Protein AF-A0A1H2B3R9-F1 (afdb_monomer_lite)

Secondary structure (DSSP, 8-state):
--------SSSS-S------HHHHHHHHHHHHHHHHHHHHHHHHHHGGGT--HHHHHHHHHHHHHHHHHHHHHHHH-S-SS-TTTTS-HHHHHHHHHHHHHHHHHHHHHHHHHS--

Structure (mmCIF, N/CA/C/O backbone):
data_AF-A0A1H2B3R9-F1
#
_entry.id   AF-A0A1H2B3R9-F1
#
loop_
_atom_site.group_PDB
_atom_site.id
_atom_site.type_symbol
_atom_site.label_atom_id
_atom_site.label_alt_id
_atom_site.label_comp_id
_atom_site.label_asym_id
_atom_site.label_entity_id
_atom_site.label_seq_id
_atom_site.pdbx_PDB_ins_code
_atom_site.Cartn_x
_atom_site.Cartn_y
_atom_site.Cartn_z
_atom_site.occupancy
_atom_site.B_iso_or_equiv
_atom_site.auth_seq_id
_atom_site.auth_comp_id
_atom_site.auth_asym_id
_atom_site.auth_atom_id
_atom_site.pdbx_PDB_model_num
ATOM 1 N N . MET A 1 1 ? -26.380 -28.394 -53.246 1.00 44.75 1 MET A N 1
ATOM 2 C CA . MET A 1 1 ? -25.278 -28.567 -52.275 1.00 44.75 1 MET A CA 1
ATOM 3 C C . MET A 1 1 ? -24.289 -27.429 -52.477 1.00 44.75 1 MET A C 1
ATOM 5 O O . MET A 1 1 ? -23.411 -27.562 -53.311 1.00 44.75 1 MET A O 1
ATOM 9 N N . ASN A 1 2 ? -24.458 -26.311 -51.765 1.00 42.62 2 ASN A N 1
ATOM 10 C CA . ASN A 1 2 ? -23.509 -25.194 -51.786 1.00 42.62 2 ASN A CA 1
ATOM 11 C C . ASN A 1 2 ? -23.033 -24.926 -50.360 1.00 42.62 2 ASN A C 1
ATOM 13 O O . ASN A 1 2 ? -23.831 -24.665 -49.464 1.00 42.62 2 ASN A O 1
ATOM 17 N N . ARG A 1 3 ? -21.720 -25.058 -50.179 1.00 51.66 3 ARG A N 1
ATOM 18 C CA . ARG A 1 3 ? -20.976 -24.756 -48.962 1.00 51.66 3 ARG A CA 1
ATOM 19 C C . ARG A 1 3 ? -20.761 -23.246 -48.903 1.00 51.66 3 ARG A C 1
ATOM 21 O O . ARG A 1 3 ? -20.166 -22.710 -49.831 1.00 51.66 3 ARG A O 1
ATOM 28 N N . ILE A 1 4 ? -21.162 -22.588 -47.819 1.00 54.56 4 ILE A N 1
ATOM 29 C CA . ILE A 1 4 ? -20.528 -21.335 -47.393 1.00 54.56 4 ILE A CA 1
ATOM 30 C C . ILE A 1 4 ? -20.239 -21.490 -45.903 1.00 54.56 4 ILE A C 1
ATOM 32 O O . ILE A 1 4 ? -21.135 -21.543 -45.066 1.00 54.56 4 ILE A O 1
ATOM 36 N N . ALA A 1 5 ? -18.956 -21.713 -45.645 1.00 52.75 5 ALA A N 1
ATOM 37 C CA . ALA A 1 5 ? -18.332 -21.882 -44.348 1.00 52.75 5 ALA A CA 1
ATOM 38 C C . ALA A 1 5 ? -18.348 -20.554 -43.557 1.00 52.75 5 ALA A C 1
ATOM 40 O O . ALA A 1 5 ? -18.454 -19.484 -44.162 1.00 52.75 5 ALA A O 1
ATOM 41 N N . PRO A 1 6 ? -18.251 -20.609 -42.217 1.00 46.28 6 PRO A N 1
ATOM 42 C CA . PRO A 1 6 ? -18.407 -19.457 -41.342 1.00 46.28 6 PRO A CA 1
ATOM 43 C C . PRO A 1 6 ? -17.200 -18.524 -41.480 1.00 46.28 6 PRO A C 1
ATOM 45 O O . PRO A 1 6 ? -16.096 -18.854 -41.062 1.00 46.28 6 PRO A O 1
ATOM 48 N N . ALA A 1 7 ? -17.406 -17.341 -42.050 1.00 45.56 7 ALA A N 1
ATOM 49 C CA . ALA A 1 7 ? -16.443 -16.243 -42.003 1.00 45.56 7 ALA A CA 1
ATOM 50 C C . ALA A 1 7 ? -16.818 -15.286 -40.859 1.00 45.56 7 ALA A C 1
ATOM 52 O O . ALA A 1 7 ? -17.128 -14.119 -41.062 1.00 45.56 7 ALA A O 1
ATOM 53 N N . LEU A 1 8 ? -16.859 -15.817 -39.641 1.00 51.69 8 LEU A N 1
ATOM 54 C CA . LEU A 1 8 ? -17.039 -15.069 -38.402 1.00 51.69 8 LEU A CA 1
ATOM 55 C C . LEU A 1 8 ? -16.077 -15.710 -37.405 1.00 51.69 8 LEU A C 1
ATOM 57 O O . LEU A 1 8 ? -16.298 -16.859 -37.040 1.00 51.69 8 LEU A O 1
ATOM 61 N N . ALA A 1 9 ? -15.019 -14.974 -37.041 1.00 48.56 9 ALA A N 1
ATOM 62 C CA . ALA A 1 9 ? -14.039 -15.237 -35.965 1.00 48.56 9 ALA A CA 1
ATOM 63 C C . ALA A 1 9 ? -12.554 -15.287 -36.391 1.00 48.56 9 ALA A C 1
ATOM 65 O O . ALA A 1 9 ? -11.803 -16.122 -35.898 1.00 48.56 9 ALA A O 1
ATOM 66 N N . ALA A 1 10 ? -12.083 -14.374 -37.249 1.00 46.97 10 ALA A N 1
ATOM 67 C CA . ALA A 1 10 ? -10.637 -14.245 -37.503 1.00 46.97 10 ALA A CA 1
ATOM 68 C C . ALA A 1 10 ? -10.110 -12.796 -37.540 1.00 46.97 10 ALA A C 1
ATOM 70 O O . ALA A 1 10 ? -9.081 -12.541 -38.152 1.00 46.97 10 ALA A O 1
ATOM 71 N N . LEU A 1 11 ? -10.783 -11.841 -36.881 1.00 46.16 11 LEU A N 1
ATOM 72 C CA . LEU A 1 11 ? -10.297 -10.453 -36.742 1.00 46.16 11 LEU A CA 1
ATOM 73 C C . LEU A 1 11 ? -10.519 -9.878 -35.329 1.00 46.16 11 LEU A C 1
ATOM 75 O O . LEU A 1 11 ? -10.854 -8.712 -35.167 1.00 46.16 11 LEU A O 1
ATOM 79 N N . ALA A 1 12 ? -10.329 -10.699 -34.293 1.00 45.00 12 ALA A N 1
ATOM 80 C CA . ALA A 1 12 ? -10.287 -10.238 -32.895 1.00 45.00 12 ALA A CA 1
ATOM 81 C C . ALA A 1 12 ? -8.996 -10.663 -32.166 1.00 45.00 12 ALA A C 1
ATOM 83 O O . ALA A 1 12 ? -8.926 -10.634 -30.944 1.00 45.00 12 ALA A O 1
ATOM 84 N N . PHE A 1 13 ? -7.966 -11.063 -32.915 1.00 50.50 13 PHE A N 1
ATOM 85 C CA . PHE A 1 13 ? -6.681 -11.518 -32.381 1.00 50.50 13 PHE A CA 1
ATOM 86 C C . PHE A 1 13 ? -5.549 -10.653 -32.929 1.00 50.50 13 PHE A C 1
ATOM 88 O O . PHE A 1 13 ? -4.769 -11.150 -33.728 1.00 50.50 13 PHE A O 1
ATOM 95 N N . SER A 1 14 ? -5.471 -9.362 -32.581 1.00 46.06 14 SER A N 1
ATOM 96 C CA . SER A 1 14 ? -4.278 -8.523 -32.852 1.00 46.06 14 SER A CA 1
ATOM 97 C C . SER A 1 14 ? -4.310 -7.171 -32.116 1.00 46.06 14 SER A C 1
ATOM 99 O O . SER A 1 14 ? -4.123 -6.123 -32.726 1.00 46.06 14 SER A O 1
ATOM 101 N N . SER A 1 15 ? -4.552 -7.158 -30.804 1.00 42.91 15 SER A N 1
ATOM 102 C CA . SER A 1 15 ? -4.303 -5.951 -29.988 1.00 42.91 15 SER A CA 1
ATOM 103 C C . SER A 1 15 ? -3.935 -6.254 -28.531 1.00 42.91 15 SER A C 1
ATOM 105 O O . SER A 1 15 ? -4.162 -5.445 -27.639 1.00 42.91 15 SER A O 1
ATOM 107 N N . LEU A 1 16 ? -3.274 -7.390 -28.284 1.00 45.75 16 LEU A N 1
ATOM 108 C CA . LEU A 1 16 ? -2.423 -7.566 -27.098 1.00 45.75 16 LEU A CA 1
ATOM 109 C C . LEU A 1 16 ? -1.086 -6.855 -27.361 1.00 45.75 16 LEU A C 1
ATOM 111 O O . LEU A 1 16 ? -0.051 -7.478 -27.583 1.00 45.75 16 LEU A O 1
ATOM 115 N N . ALA A 1 17 ? -1.139 -5.527 -27.439 1.00 46.69 17 ALA A N 1
ATOM 116 C CA . ALA A 1 17 ? 0.042 -4.684 -27.462 1.00 46.69 17 ALA A CA 1
ATOM 117 C C . ALA A 1 17 ? 0.646 -4.678 -26.048 1.00 46.69 17 ALA A C 1
ATOM 119 O O . ALA A 1 17 ? 0.128 -3.998 -25.173 1.00 46.69 17 ALA A O 1
ATOM 120 N N . LEU A 1 18 ? 1.679 -5.505 -25.844 1.00 49.91 18 LEU A N 1
ATOM 121 C CA . LEU A 1 18 ? 2.753 -5.378 -24.844 1.00 49.91 18 LEU A CA 1
ATOM 122 C C . LEU A 1 18 ? 2.365 -4.630 -23.554 1.00 49.91 18 LEU A C 1
ATOM 124 O O . LEU A 1 18 ? 2.752 -3.478 -23.367 1.00 49.91 18 LEU A O 1
ATOM 128 N N . ALA A 1 19 ? 1.637 -5.290 -22.651 1.00 60.59 19 ALA A N 1
ATOM 129 C CA . ALA A 1 19 ? 1.642 -4.851 -21.262 1.00 60.59 19 ALA A CA 1
ATOM 130 C C . ALA A 1 19 ? 3.068 -5.070 -20.733 1.00 60.59 19 ALA A C 1
ATOM 132 O O . ALA A 1 19 ? 3.573 -6.196 -20.758 1.00 60.59 19 ALA A O 1
ATOM 133 N N . ASP A 1 20 ? 3.760 -3.984 -20.384 1.00 75.81 20 ASP A N 1
ATOM 134 C CA . ASP A 1 20 ? 5.075 -4.075 -19.760 1.00 75.81 20 ASP A CA 1
ATOM 135 C C . ASP A 1 20 ? 4.866 -4.706 -18.371 1.00 75.81 20 ASP A C 1
ATOM 137 O O . ASP A 1 20 ? 4.187 -4.102 -17.533 1.00 75.81 20 ASP A O 1
ATOM 141 N N . PRO A 1 21 ? 5.410 -5.909 -18.100 1.00 79.12 21 PRO A N 1
ATOM 142 C CA . PRO A 1 21 ? 5.208 -6.588 -16.822 1.00 79.12 21 PRO A CA 1
ATOM 143 C C . PRO A 1 21 ? 5.718 -5.763 -15.631 1.00 79.12 21 PRO A C 1
ATOM 145 O O . PRO A 1 21 ? 5.256 -5.966 -14.509 1.00 79.12 21 PRO A O 1
ATOM 148 N N . VAL A 1 22 ? 6.640 -4.819 -15.857 1.00 80.94 22 VAL A N 1
ATOM 149 C CA . VAL A 1 22 ? 7.086 -3.860 -14.842 1.00 80.94 22 VAL A CA 1
ATOM 150 C C . VAL A 1 22 ? 5.981 -2.856 -14.522 1.00 80.94 22 VAL A C 1
ATOM 152 O O . VAL A 1 22 ? 5.724 -2.597 -13.348 1.00 80.94 22 VAL A O 1
ATOM 155 N N . VAL A 1 23 ? 5.306 -2.315 -15.541 1.00 83.06 23 VAL A N 1
ATOM 156 C CA . VAL A 1 23 ? 4.211 -1.345 -15.373 1.00 83.06 23 VAL A CA 1
ATOM 157 C C . VAL A 1 23 ? 3.015 -1.996 -14.686 1.00 83.06 23 VAL A C 1
ATOM 159 O O . VAL A 1 23 ? 2.497 -1.432 -13.727 1.00 83.06 23 VAL A O 1
ATOM 162 N N . ASP A 1 24 ? 2.634 -3.209 -15.089 1.00 86.31 24 ASP A N 1
ATOM 163 C CA . ASP A 1 24 ? 1.531 -3.942 -14.455 1.00 86.31 24 ASP A CA 1
ATOM 164 C C . ASP A 1 24 ? 1.816 -4.229 -12.973 1.00 86.31 24 ASP A C 1
ATOM 166 O O . ASP A 1 24 ? 0.957 -4.043 -12.104 1.00 86.31 24 ASP A O 1
ATOM 170 N N . ALA A 1 25 ? 3.042 -4.661 -12.659 1.00 86.56 25 ALA A N 1
ATOM 171 C CA . ALA A 1 25 ? 3.448 -4.915 -11.283 1.00 86.56 25 ALA A CA 1
ATOM 172 C C . ALA A 1 25 ? 3.518 -3.623 -10.455 1.00 86.56 25 ALA A C 1
ATOM 174 O O . ALA A 1 25 ? 3.167 -3.632 -9.271 1.00 86.56 25 ALA A O 1
ATOM 175 N N . PHE A 1 26 ? 3.923 -2.513 -11.076 1.00 86.88 26 PHE A N 1
ATOM 176 C CA . PHE A 1 26 ? 3.928 -1.198 -10.450 1.00 86.88 26 PHE A CA 1
ATOM 177 C C . PHE A 1 26 ? 2.513 -0.711 -10.140 1.00 86.88 26 PHE A C 1
ATOM 179 O O . PHE A 1 26 ? 2.231 -0.326 -9.005 1.00 86.88 26 PHE A O 1
ATOM 186 N N . ASP A 1 27 ? 1.604 -0.761 -11.112 1.00 88.50 27 ASP A N 1
ATOM 187 C CA . ASP A 1 27 ? 0.213 -0.348 -10.933 1.00 88.50 27 ASP A CA 1
ATOM 188 C C . ASP A 1 27 ? -0.486 -1.216 -9.877 1.00 88.50 27 ASP A C 1
ATOM 190 O O . ASP A 1 27 ? -1.238 -0.700 -9.045 1.00 88.50 27 ASP A O 1
ATOM 194 N N . ALA A 1 28 ? -0.178 -2.518 -9.825 1.00 90.56 28 ALA A N 1
ATOM 195 C CA . ALA A 1 28 ? -0.655 -3.404 -8.768 1.00 90.56 28 ALA A CA 1
ATOM 196 C C . ALA A 1 28 ? -0.140 -2.986 -7.379 1.00 90.56 28 ALA A C 1
ATOM 198 O O . ALA A 1 28 ? -0.933 -2.915 -6.431 1.00 90.56 28 ALA A O 1
ATOM 199 N N . ALA A 1 29 ? 1.159 -2.686 -7.248 1.00 89.25 29 ALA A N 1
ATOM 200 C CA . ALA A 1 29 ? 1.755 -2.204 -6.002 1.00 89.25 29 ALA A CA 1
ATOM 201 C C . ALA A 1 29 ? 1.138 -0.862 -5.573 1.00 89.25 29 ALA A C 1
ATOM 203 O O . ALA A 1 29 ? 0.698 -0.722 -4.430 1.00 89.25 29 ALA A O 1
ATOM 204 N N . LEU A 1 30 ? 0.989 0.082 -6.502 1.00 89.69 30 LEU A N 1
ATOM 205 C CA . LEU A 1 30 ? 0.378 1.388 -6.266 1.00 89.69 30 LEU A CA 1
ATOM 206 C C . LEU A 1 30 ? -1.088 1.274 -5.820 1.00 89.69 30 LEU A C 1
ATOM 208 O O .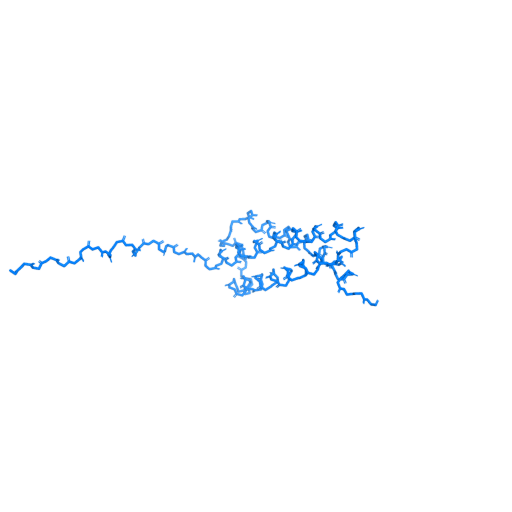 LEU A 1 30 ? -1.496 1.914 -4.849 1.00 89.69 30 LEU A O 1
ATOM 212 N N . ALA A 1 31 ? -1.884 0.435 -6.485 1.00 92.38 31 ALA A N 1
ATOM 213 C CA . ALA A 1 31 ? -3.277 0.197 -6.114 1.00 92.38 31 ALA A CA 1
ATOM 214 C C . ALA A 1 31 ? -3.399 -0.427 -4.714 1.00 92.38 31 ALA A C 1
ATOM 216 O O . ALA A 1 31 ? -4.260 -0.026 -3.923 1.00 92.38 31 ALA A O 1
ATOM 217 N N . SER A 1 32 ? -2.514 -1.373 -4.374 1.00 92.12 32 SER A N 1
ATOM 218 C CA . SER A 1 32 ? -2.474 -1.938 -3.021 1.00 92.12 32 SER A CA 1
ATOM 219 C C . SER A 1 32 ? -2.053 -0.911 -1.974 1.00 92.12 32 SER A C 1
ATOM 221 O O . SER A 1 32 ? -2.704 -0.827 -0.941 1.00 92.12 32 SER A O 1
ATOM 223 N N . ALA A 1 33 ? -1.075 -0.047 -2.267 1.00 89.12 33 ALA A N 1
ATOM 224 C CA . ALA A 1 33 ? -0.651 1.018 -1.360 1.00 89.12 33 ALA A CA 1
ATOM 225 C C . ALA A 1 33 ? -1.801 1.990 -1.030 1.00 89.12 33 ALA A C 1
ATOM 227 O O . ALA A 1 33 ? -2.047 2.301 0.135 1.00 89.12 33 ALA A O 1
ATOM 228 N N . LYS A 1 34 ? -2.571 2.409 -2.046 1.00 92.56 34 LYS A N 1
ATOM 229 C CA . LYS A 1 34 ? -3.764 3.261 -1.868 1.00 92.56 34 LYS A CA 1
ATOM 230 C C . LYS A 1 34 ? -4.833 2.595 -1.003 1.00 92.56 34 LYS A C 1
ATOM 232 O O . LYS A 1 34 ? -5.453 3.248 -0.160 1.00 92.56 34 LYS A O 1
ATOM 237 N N . THR A 1 35 ? -5.039 1.295 -1.206 1.00 93.38 35 THR A N 1
ATOM 238 C CA . THR A 1 35 ? -5.995 0.503 -0.421 1.00 93.38 35 THR A CA 1
ATOM 239 C C . THR A 1 35 ? -5.553 0.418 1.038 1.00 93.38 35 THR A C 1
ATOM 241 O O . THR A 1 35 ? -6.349 0.704 1.931 1.00 93.38 35 THR A O 1
ATOM 244 N N . THR A 1 36 ? -4.274 0.120 1.281 1.00 92.00 36 THR A N 1
ATOM 245 C CA . THR A 1 36 ? -3.684 0.070 2.623 1.00 92.00 36 THR A CA 1
ATOM 246 C C . THR A 1 36 ? -3.873 1.386 3.364 1.00 92.00 36 THR A C 1
ATOM 248 O O . THR A 1 36 ? -4.386 1.368 4.475 1.00 92.00 36 THR A O 1
ATOM 251 N N . ILE A 1 37 ? -3.566 2.530 2.744 1.00 90.31 37 ILE A N 1
ATOM 252 C CA . ILE A 1 37 ? -3.744 3.849 3.378 1.00 90.31 37 ILE A CA 1
ATOM 253 C C . ILE A 1 37 ? -5.211 4.135 3.695 1.00 90.31 37 ILE A C 1
ATOM 255 O O . ILE A 1 37 ? -5.535 4.641 4.769 1.00 90.31 37 ILE A O 1
ATOM 259 N N . THR A 1 38 ? -6.119 3.790 2.782 1.00 92.56 38 THR A N 1
ATOM 260 C CA . THR A 1 38 ? -7.558 3.973 3.011 1.00 92.56 38 THR A CA 1
ATOM 261 C C . THR A 1 38 ? -8.020 3.194 4.244 1.00 92.56 38 THR A C 1
ATOM 263 O O . THR A 1 38 ? -8.727 3.740 5.091 1.00 92.56 38 THR A O 1
ATOM 266 N N . LEU A 1 39 ? -7.579 1.941 4.382 1.00 91.50 39 LEU A N 1
ATOM 267 C CA . LEU A 1 39 ? -7.929 1.089 5.519 1.00 91.50 39 LEU A CA 1
ATOM 268 C C . LEU A 1 39 ? -7.195 1.490 6.805 1.00 91.50 39 LEU A C 1
ATOM 270 O O . LEU A 1 39 ? -7.789 1.451 7.878 1.00 91.50 39 LEU A O 1
ATOM 274 N N . GLN A 1 40 ? -5.947 1.955 6.717 1.00 89.62 40 GLN A N 1
ATOM 275 C CA . GLN A 1 40 ? -5.215 2.524 7.853 1.00 89.62 40 GLN A CA 1
ATOM 276 C C . GLN A 1 40 ? -5.954 3.726 8.439 1.00 89.62 40 GLN A C 1
ATOM 278 O O . GLN A 1 40 ? -6.190 3.768 9.642 1.00 89.62 40 GLN A O 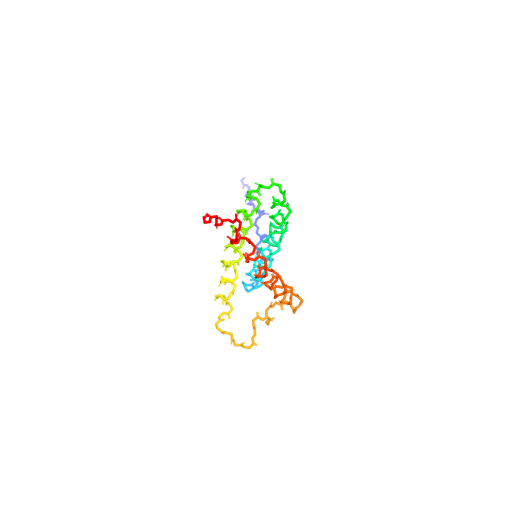1
ATOM 283 N N . ARG A 1 41 ? -6.405 4.661 7.598 1.00 90.19 41 ARG A N 1
ATOM 284 C CA . ARG A 1 41 ? -7.207 5.809 8.047 1.00 90.19 41 ARG A CA 1
ATOM 285 C C . ARG A 1 41 ? -8.535 5.369 8.665 1.00 90.19 41 ARG A C 1
ATOM 287 O O . ARG A 1 41 ? -8.974 5.953 9.652 1.00 90.19 41 ARG A O 1
ATOM 294 N N . ALA A 1 42 ? -9.166 4.323 8.127 1.00 89.12 42 ALA A N 1
ATOM 295 C CA . ALA A 1 42 ? -10.363 3.745 8.737 1.00 89.12 42 ALA A CA 1
ATOM 296 C C . ALA A 1 42 ? -10.073 3.157 10.132 1.00 89.12 42 ALA A C 1
ATOM 298 O O . ALA A 1 42 ? -10.863 3.374 11.048 1.00 89.12 42 ALA A O 1
ATOM 299 N N . CYS A 1 43 ? -8.929 2.490 10.317 1.00 87.94 43 CYS A N 1
ATOM 300 C CA . CYS A 1 43 ? -8.458 2.036 11.629 1.00 87.94 43 CYS A CA 1
ATOM 301 C C . CYS A 1 43 ? -8.209 3.201 12.602 1.00 87.94 43 CYS A C 1
ATOM 303 O O . CYS A 1 43 ? -8.652 3.147 13.745 1.00 87.94 43 CYS A O 1
ATOM 305 N N . GLU A 1 44 ? -7.572 4.292 12.163 1.00 86.19 44 GLU A N 1
ATOM 306 C CA . GLU A 1 44 ? -7.347 5.480 13.009 1.00 86.19 44 GLU A CA 1
ATOM 307 C C . GLU A 1 44 ? -8.655 6.052 13.566 1.00 86.19 44 GLU A C 1
ATOM 309 O O . GLU A 1 44 ? -8.733 6.431 14.738 1.00 86.19 44 GLU A O 1
ATOM 314 N N . VAL A 1 45 ? -9.703 6.076 12.740 1.00 86.44 45 VAL A N 1
ATOM 315 C CA . VA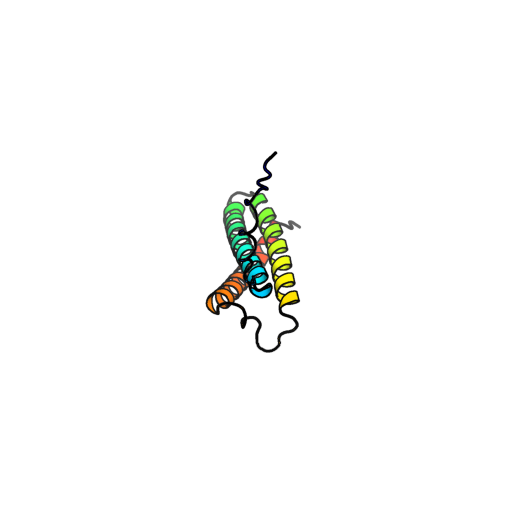L A 1 45 ? -11.041 6.502 13.159 1.00 86.44 45 VAL A CA 1
ATOM 316 C C . VAL A 1 45 ? -11.682 5.466 14.089 1.00 86.44 45 VAL A C 1
ATOM 318 O O . VAL A 1 45 ? -12.268 5.843 15.105 1.00 86.44 45 VAL A O 1
ATOM 321 N N . SER A 1 46 ? -11.555 4.169 13.790 1.00 84.25 46 SER A N 1
ATOM 322 C CA . SER A 1 46 ? -12.210 3.095 14.553 1.00 84.25 46 SER A CA 1
ATOM 323 C C . SER A 1 46 ? -11.592 2.838 15.930 1.00 84.25 46 SER A C 1
ATOM 325 O O . SER A 1 46 ? -12.272 2.346 16.834 1.00 84.25 46 SER A O 1
ATOM 327 N N . ILE A 1 47 ? -10.336 3.241 16.138 1.00 76.25 47 ILE A N 1
ATOM 328 C CA . ILE A 1 47 ? -9.682 3.244 17.454 1.00 76.25 47 ILE A CA 1
ATOM 329 C C . ILE A 1 47 ? -10.478 4.065 18.469 1.00 76.25 47 ILE A C 1
ATOM 331 O O . ILE A 1 47 ? -10.571 3.682 19.635 1.00 76.25 47 ILE A O 1
ATOM 335 N N . GLN A 1 48 ? -11.114 5.157 18.038 1.00 73.75 48 GLN A N 1
ATOM 336 C CA . GLN A 1 48 ? -11.960 5.969 18.918 1.00 73.75 48 GLN A CA 1
ATOM 337 C C . GLN A 1 48 ? -13.236 5.229 19.351 1.00 73.75 48 GLN A C 1
ATOM 339 O O . GLN A 1 48 ? -13.826 5.573 20.374 1.00 73.75 48 GLN A O 1
ATOM 344 N N . SER A 1 49 ? -13.656 4.204 18.603 1.00 75.19 49 SE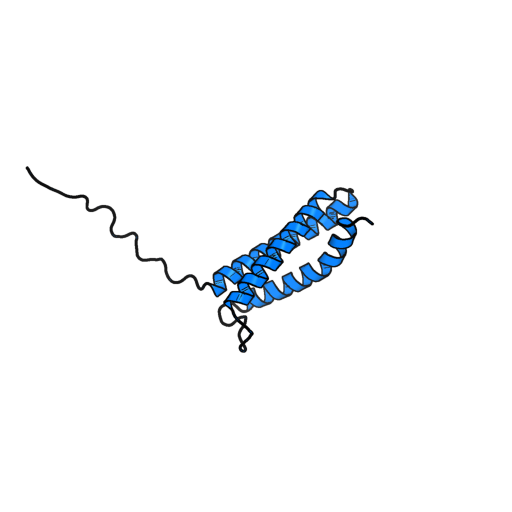R A N 1
ATOM 345 C CA . SER A 1 49 ? -14.885 3.437 18.827 1.00 75.19 49 SER A CA 1
ATOM 346 C C . SER A 1 49 ? -14.659 2.005 19.331 1.00 75.19 49 SER A C 1
ATOM 348 O O . SER A 1 49 ? -15.620 1.245 19.405 1.00 75.19 49 SER A O 1
ATOM 350 N N . SER A 1 50 ? -13.425 1.621 19.691 1.00 72.62 50 SER A N 1
ATOM 351 C CA . SER A 1 50 ? -13.056 0.252 20.121 1.00 72.62 50 SER A CA 1
ATOM 352 C C . SER A 1 50 ? -13.371 -0.859 19.102 1.00 72.62 50 SER A C 1
ATOM 354 O O . SER A 1 50 ? -13.421 -2.034 19.466 1.00 72.62 50 SER A O 1
ATOM 356 N N . ASP A 1 51 ? -13.571 -0.513 17.826 1.00 80.94 51 ASP A N 1
ATOM 357 C CA . ASP A 1 51 ? -13.758 -1.489 16.751 1.00 80.94 51 ASP A CA 1
ATOM 358 C C . ASP A 1 51 ? -12.398 -1.801 16.120 1.00 80.94 51 ASP A C 1
ATOM 360 O O . ASP A 1 51 ? -11.783 -0.952 15.471 1.00 80.94 51 ASP A O 1
ATOM 364 N N . VAL A 1 52 ? -11.920 -3.025 16.334 1.00 81.56 52 VAL A N 1
ATOM 365 C CA . VAL A 1 52 ? -10.616 -3.497 15.847 1.00 81.56 52 VAL A CA 1
ATOM 366 C C . VAL A 1 52 ? -10.676 -4.049 14.423 1.00 81.56 52 VAL A C 1
ATOM 368 O O . VAL A 1 52 ? -9.633 -4.274 13.809 1.00 81.56 52 VAL A O 1
ATOM 371 N N . LYS A 1 53 ? -11.876 -4.275 13.871 1.00 87.94 53 LYS A N 1
ATOM 372 C CA . LYS A 1 53 ? -12.041 -4.879 12.545 1.00 87.94 53 LYS A CA 1
ATOM 373 C C . LYS A 1 53 ? -11.349 -4.063 11.440 1.00 87.94 53 LYS A C 1
ATOM 375 O O . LYS A 1 53 ? -10.620 -4.677 10.660 1.00 87.94 53 LYS A O 1
ATOM 380 N N . PRO A 1 54 ? -11.464 -2.721 11.384 1.00 88.44 54 PRO A N 1
ATOM 381 C CA . PRO A 1 54 ? -10.766 -1.931 10.368 1.00 88.44 54 PRO A CA 1
ATOM 382 C C . PRO A 1 54 ? -9.238 -2.027 10.479 1.00 88.44 54 PRO A C 1
ATOM 384 O O . PRO A 1 54 ? -8.542 -2.008 9.468 1.00 88.44 54 PRO A O 1
ATOM 387 N N . CYS A 1 55 ? -8.705 -2.200 11.691 1.00 87.25 55 CYS A N 1
ATOM 388 C CA . CYS A 1 55 ? -7.272 -2.393 11.918 1.00 87.25 55 CYS A CA 1
ATOM 389 C C . CYS A 1 55 ? -6.784 -3.765 11.432 1.00 87.25 55 CYS A C 1
ATOM 391 O O . CYS A 1 55 ? -5.710 -3.860 10.839 1.00 87.25 55 CYS A O 1
ATOM 393 N N . MET A 1 56 ? -7.594 -4.815 11.602 1.00 88.00 56 MET A N 1
ATOM 394 C CA . MET A 1 56 ? -7.317 -6.137 11.028 1.00 88.00 56 MET A CA 1
ATOM 395 C C . MET A 1 56 ? -7.332 -6.104 9.494 1.00 88.00 56 MET A C 1
ATOM 397 O O . MET A 1 56 ? -6.422 -6.634 8.858 1.00 88.00 56 MET A O 1
ATOM 401 N N . GLU A 1 57 ? -8.321 -5.438 8.892 1.00 90.75 57 GLU A N 1
ATOM 402 C CA . GLU A 1 57 ? -8.410 -5.264 7.435 1.00 90.75 57 GLU A CA 1
ATOM 403 C C . GLU A 1 57 ? -7.221 -4.460 6.884 1.00 90.75 57 GLU A C 1
ATOM 405 O O . GLU A 1 57 ? -6.646 -4.828 5.857 1.00 90.75 57 GLU A O 1
ATOM 410 N N . ALA A 1 58 ? -6.799 -3.407 7.592 1.00 90.31 58 ALA A N 1
ATOM 411 C CA . ALA A 1 58 ? -5.612 -2.628 7.250 1.00 90.31 58 ALA A CA 1
ATOM 412 C C . ALA A 1 58 ? -4.322 -3.462 7.312 1.00 90.31 58 ALA A C 1
ATOM 414 O O . ALA A 1 58 ? -3.465 -3.321 6.440 1.00 90.31 58 ALA A O 1
ATOM 415 N N . SER A 1 59 ? -4.202 -4.355 8.299 1.00 88.81 59 SER A N 1
ATOM 416 C CA . SER A 1 59 ? -3.066 -5.275 8.422 1.00 88.81 59 SER A CA 1
ATOM 417 C C . SER A 1 59 ? -2.999 -6.247 7.237 1.00 88.81 59 SER A C 1
ATOM 419 O O . SER A 1 59 ? -1.978 -6.340 6.558 1.00 88.81 59 SER A O 1
ATOM 421 N N . THR A 1 60 ? -4.121 -6.880 6.875 1.00 91.88 60 THR A N 1
ATOM 422 C CA . THR A 1 60 ? -4.183 -7.760 5.693 1.00 91.88 60 THR A CA 1
ATOM 423 C C . THR A 1 60 ? -3.871 -7.015 4.389 1.00 91.88 60 THR A C 1
ATOM 425 O O . THR A 1 60 ? -3.183 -7.546 3.514 1.00 91.88 60 THR A O 1
ATOM 428 N N . ALA A 1 61 ? -4.343 -5.775 4.237 1.00 91.81 61 ALA A N 1
ATOM 429 C CA . ALA A 1 61 ? -4.015 -4.954 3.073 1.00 91.81 61 ALA A CA 1
ATOM 430 C C . ALA A 1 61 ? -2.526 -4.580 3.025 1.00 91.81 61 ALA A C 1
ATOM 432 O O . ALA A 1 61 ? -1.928 -4.562 1.948 1.00 91.81 61 ALA A O 1
ATOM 433 N N . HIS A 1 62 ? -1.902 -4.347 4.183 1.00 90.88 62 HIS A N 1
ATOM 434 C CA . HIS A 1 62 ? -0.467 -4.115 4.268 1.00 90.88 62 HIS A CA 1
ATOM 435 C C . HIS A 1 62 ? 0.347 -5.330 3.803 1.00 90.88 62 HIS A C 1
ATOM 437 O O . HIS A 1 62 ? 1.254 -5.168 2.989 1.00 90.88 62 HIS A O 1
ATOM 443 N N . GLU A 1 63 ? -0.019 -6.544 4.219 1.00 91.00 63 GLU A N 1
ATOM 444 C CA . GLU A 1 63 ? 0.625 -7.776 3.740 1.00 91.00 63 GLU A CA 1
ATOM 445 C C . GLU A 1 63 ? 0.483 -7.959 2.216 1.00 91.00 63 GLU A C 1
ATOM 447 O O . GLU A 1 63 ? 1.418 -8.400 1.537 1.00 91.00 63 GLU A O 1
ATOM 452 N N . ASP A 1 64 ? -0.678 -7.612 1.645 1.00 92.81 64 ASP A N 1
ATOM 453 C CA . ASP A 1 64 ? -0.879 -7.612 0.189 1.00 92.81 64 ASP A CA 1
ATOM 454 C C . ASP A 1 64 ? 0.017 -6.584 -0.512 1.00 92.81 64 ASP A C 1
ATOM 456 O O . ASP A 1 64 ? 0.644 -6.906 -1.526 1.00 92.81 64 ASP A O 1
ATOM 460 N N . TYR A 1 65 ? 0.139 -5.383 0.057 1.00 91.50 65 TYR A N 1
ATOM 461 C CA . TYR A 1 65 ? 1.057 -4.356 -0.425 1.00 91.50 65 TYR A CA 1
ATOM 462 C C . TYR A 1 65 ? 2.520 -4.817 -0.387 1.00 91.50 65 TYR A C 1
ATOM 464 O O . TYR A 1 65 ? 3.230 -4.670 -1.387 1.00 91.50 65 TYR A O 1
ATOM 472 N N . GLU A 1 66 ? 2.981 -5.429 0.707 1.00 90.69 66 GLU A N 1
ATOM 473 C CA . GLU A 1 66 ? 4.345 -5.959 0.798 1.00 90.69 66 GLU A CA 1
ATOM 474 C C . GLU A 1 66 ? 4.601 -7.045 -0.250 1.00 90.69 66 GLU A C 1
ATOM 476 O O . GLU A 1 66 ? 5.641 -7.050 -0.918 1.00 90.69 66 GLU A O 1
ATOM 481 N N . ARG A 1 67 ? 3.641 -7.957 -0.438 1.00 92.62 67 ARG A N 1
ATOM 482 C CA . ARG A 1 67 ? 3.725 -9.019 -1.447 1.00 92.62 67 ARG A CA 1
ATOM 483 C C . ARG A 1 67 ? 3.822 -8.444 -2.860 1.00 92.62 67 ARG A C 1
ATOM 485 O O . ARG A 1 67 ? 4.681 -8.880 -3.626 1.00 92.62 67 ARG A O 1
ATOM 492 N N . LYS A 1 68 ? 2.973 -7.474 -3.210 1.00 91.06 68 LYS A N 1
ATOM 493 C CA . LYS A 1 68 ? 2.965 -6.837 -4.538 1.00 91.06 68 LYS A CA 1
ATOM 494 C C . LYS A 1 68 ? 4.217 -6.003 -4.782 1.00 91.06 68 LYS A C 1
ATOM 496 O O . LYS A 1 68 ? 4.802 -6.095 -5.856 1.00 91.06 68 LYS A O 1
ATOM 501 N N . THR A 1 69 ? 4.696 -5.290 -3.767 1.00 87.69 69 THR A N 1
ATOM 502 C CA . THR A 1 69 ? 5.960 -4.547 -3.837 1.00 87.69 69 THR A CA 1
ATOM 503 C C . THR A 1 69 ? 7.142 -5.494 -4.037 1.00 87.69 69 THR A C 1
ATOM 505 O O . THR A 1 69 ? 7.980 -5.262 -4.903 1.00 87.69 69 THR A O 1
ATOM 508 N N . ARG A 1 70 ? 7.194 -6.618 -3.311 1.00 87.19 70 ARG A N 1
ATOM 509 C CA . ARG A 1 70 ? 8.231 -7.646 -3.499 1.00 87.19 70 ARG A CA 1
ATOM 510 C C . ARG A 1 70 ? 8.177 -8.260 -4.897 1.00 87.19 70 ARG A C 1
ATOM 512 O O . ARG A 1 70 ? 9.225 -8.491 -5.493 1.00 87.19 70 ARG A O 1
ATOM 519 N N . HIS A 1 71 ? 6.977 -8.506 -5.421 1.00 87.69 71 HIS A N 1
ATOM 520 C CA . HIS A 1 71 ? 6.792 -8.998 -6.783 1.00 87.69 71 HIS A CA 1
ATOM 521 C C . HIS A 1 71 ? 7.305 -7.993 -7.822 1.00 87.69 71 HIS A C 1
ATOM 523 O O . HIS A 1 71 ? 8.119 -8.363 -8.665 1.00 87.69 71 HIS A O 1
ATOM 529 N N . MET A 1 72 ? 6.925 -6.719 -7.701 1.00 87.19 72 MET A N 1
ATOM 530 C CA . MET A 1 72 ? 7.429 -5.630 -8.541 1.00 87.19 72 MET A CA 1
ATOM 531 C C . MET A 1 72 ? 8.963 -5.569 -8.513 1.00 87.19 72 MET A C 1
ATOM 533 O O . MET A 1 72 ? 9.603 -5.609 -9.561 1.00 87.19 72 MET A O 1
ATOM 537 N N . LEU A 1 73 ? 9.569 -5.573 -7.321 1.00 82.12 73 LEU A N 1
ATOM 538 C CA . LEU A 1 73 ? 11.028 -5.563 -7.166 1.00 82.12 73 LEU A CA 1
ATOM 539 C C . LEU A 1 73 ? 11.701 -6.808 -7.769 1.00 82.12 73 LEU A C 1
ATOM 541 O O . LEU A 1 73 ? 12.800 -6.709 -8.306 1.00 82.12 73 LEU A O 1
ATOM 545 N N . SER A 1 74 ? 1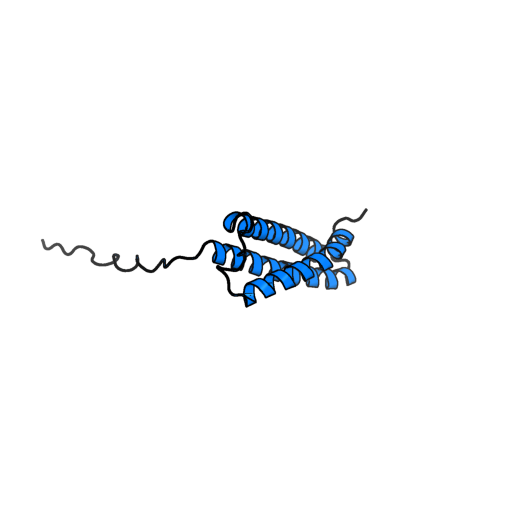1.046 -7.974 -7.726 1.00 83.88 74 SER A N 1
ATOM 546 C CA . SER A 1 74 ? 11.569 -9.205 -8.335 1.00 83.88 74 SER A CA 1
ATOM 547 C C . SER A 1 74 ? 11.587 -9.166 -9.865 1.00 83.88 74 SER A C 1
ATOM 549 O O . SER A 1 74 ? 12.445 -9.802 -10.470 1.00 83.88 74 SER A O 1
ATOM 551 N N . ILE A 1 75 ? 10.670 -8.409 -10.479 1.00 79.19 75 ILE A N 1
ATOM 552 C CA . ILE A 1 75 ? 10.595 -8.240 -11.936 1.00 79.19 75 ILE A CA 1
ATOM 553 C C . ILE A 1 75 ? 11.643 -7.222 -12.404 1.00 79.19 75 ILE A C 1
ATOM 555 O O . ILE A 1 75 ? 12.270 -7.420 -13.440 1.00 79.19 75 ILE A O 1
ATOM 559 N N . ILE A 1 76 ? 11.866 -6.162 -11.623 1.00 72.19 76 ILE A N 1
ATOM 560 C CA . ILE A 1 76 ? 12.829 -5.095 -11.937 1.00 72.19 76 ILE A CA 1
ATOM 561 C C . ILE A 1 76 ? 14.292 -5.553 -11.728 1.00 72.19 76 ILE A C 1
ATOM 563 O O . ILE A 1 76 ? 15.202 -5.020 -12.361 1.00 72.19 76 ILE A O 1
ATOM 567 N N . GLY A 1 77 ? 14.534 -6.574 -10.893 1.00 63.34 77 GLY A N 1
ATOM 568 C CA . GLY A 1 77 ? 15.877 -7.091 -10.588 1.00 63.34 77 GLY A CA 1
ATOM 569 C C . GLY A 1 77 ? 16.667 -6.224 -9.583 1.00 63.34 77 GLY A C 1
ATOM 570 O O . GLY A 1 77 ? 16.174 -5.187 -9.134 1.00 63.34 77 GLY A O 1
ATOM 571 N N . PRO A 1 78 ? 17.889 -6.639 -9.168 1.00 57.22 78 PRO A N 1
ATOM 572 C CA . PRO A 1 78 ? 18.764 -5.812 -8.328 1.00 57.22 78 PRO A CA 1
ATOM 573 C C . PRO A 1 78 ? 19.112 -4.523 -9.084 1.00 57.22 78 PRO A C 1
ATOM 575 O O . PRO A 1 78 ? 19.437 -4.614 -10.265 1.00 57.22 78 PRO A O 1
ATOM 578 N N . PRO A 1 79 ? 19.039 -3.342 -8.447 1.00 51.78 79 PRO A N 1
ATOM 579 C CA . PRO A 1 79 ?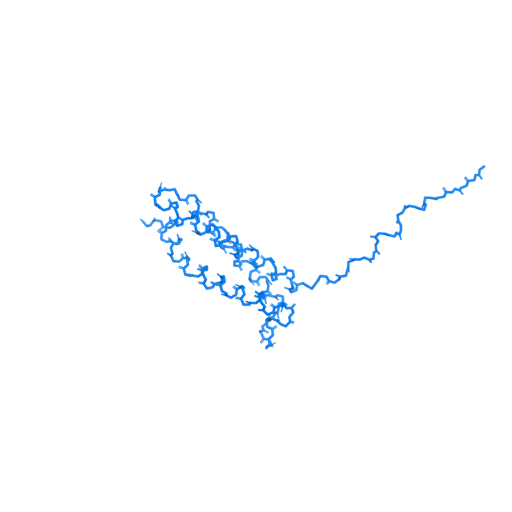 18.837 -2.080 -9.149 1.00 51.78 79 PRO A CA 1
ATOM 580 C C . PRO A 1 79 ? 20.042 -1.745 -10.038 1.00 51.78 79 PRO A C 1
ATOM 582 O O . PRO A 1 79 ? 21.099 -1.404 -9.504 1.00 51.78 79 PRO A O 1
ATOM 585 N N . PRO A 1 80 ? 19.910 -1.773 -11.374 1.00 49.53 80 PRO A N 1
ATOM 586 C CA . PRO A 1 80 ? 20.855 -1.125 -12.258 1.00 49.53 80 PRO A CA 1
ATOM 587 C C . PRO A 1 80 ? 20.263 0.252 -12.561 1.00 49.53 80 PRO A C 1
ATOM 589 O O . PRO A 1 80 ? 19.468 0.379 -13.482 1.00 49.53 80 PRO A O 1
ATOM 592 N N . ASP A 1 81 ? 20.533 1.249 -11.714 1.00 53.38 81 ASP A N 1
ATOM 593 C CA . ASP A 1 81 ? 20.221 2.669 -11.959 1.00 53.38 81 ASP A CA 1
ATOM 594 C C . ASP A 1 81 ? 18.883 2.938 -12.687 1.00 53.38 81 ASP A C 1
ATOM 596 O O . ASP A 1 81 ? 18.841 3.628 -13.706 1.00 53.38 81 ASP A O 1
ATOM 600 N N . GLY A 1 82 ? 17.767 2.349 -12.233 1.00 56.34 82 GLY A N 1
ATOM 601 C CA . GLY A 1 82 ? 16.585 2.397 -13.096 1.00 56.34 82 GLY A CA 1
ATOM 602 C C . GLY A 1 82 ? 15.278 1.792 -12.622 1.00 56.34 82 GLY A C 1
ATOM 603 O O . GLY A 1 82 ? 14.478 1.418 -13.474 1.00 56.34 82 GLY A O 1
ATOM 604 N N . LEU A 1 83 ? 15.003 1.759 -11.310 1.00 58.47 83 LEU A N 1
ATOM 605 C CA . LEU A 1 83 ? 13.730 1.238 -10.772 1.00 58.47 83 LEU A CA 1
ATOM 606 C C . LEU A 1 83 ? 12.485 1.860 -11.439 1.00 58.47 83 LEU A C 1
ATOM 608 O O . LEU A 1 83 ? 11.427 1.244 -11.485 1.00 58.47 83 LEU A O 1
ATOM 612 N N . TYR A 1 84 ? 12.642 3.079 -11.965 1.00 63.59 84 TYR A N 1
ATOM 613 C CA . TYR A 1 84 ? 11.581 3.870 -12.572 1.00 63.59 84 TYR A CA 1
ATOM 614 C C . TYR A 1 84 ? 11.751 4.114 -14.078 1.00 63.59 84 TYR A C 1
ATOM 616 O O . TYR A 1 84 ? 11.026 4.928 -14.627 1.00 63.59 84 TYR A O 1
ATOM 624 N N . GLN A 1 85 ? 12.685 3.452 -14.775 1.00 68.75 85 GLN A N 1
ATOM 625 C CA . GLN A 1 85 ? 12.861 3.692 -16.222 1.00 68.75 85 GLN A CA 1
ATOM 626 C C . GLN A 1 85 ? 11.637 3.264 -17.047 1.00 68.75 85 GLN A C 1
ATOM 628 O O . GLN A 1 85 ? 11.366 3.838 -18.098 1.00 68.75 85 GLN A O 1
ATOM 633 N N . HIS A 1 86 ? 10.891 2.278 -16.546 1.00 71.12 86 HIS A N 1
ATOM 634 C CA . HIS A 1 86 ? 9.712 1.706 -17.199 1.00 71.12 86 HIS A CA 1
ATOM 635 C C . HIS A 1 86 ? 8.395 2.357 -16.762 1.00 71.12 86 HIS A C 1
ATOM 637 O O . HIS A 1 86 ? 7.356 2.099 -17.359 1.00 71.12 86 HIS A O 1
ATOM 643 N N . VAL A 1 87 ? 8.414 3.196 -15.723 1.00 71.44 87 VAL A N 1
ATOM 644 C CA . VAL A 1 87 ? 7.209 3.795 -15.136 1.00 71.44 87 VAL A CA 1
ATOM 645 C C . VAL A 1 87 ? 7.307 5.309 -15.146 1.00 71.44 87 VAL A C 1
ATOM 647 O O . VAL A 1 87 ? 8.389 5.890 -15.155 1.00 71.44 87 VAL A O 1
ATOM 650 N N . ARG A 1 88 ? 6.158 5.982 -15.155 1.00 77.50 88 ARG A N 1
ATOM 651 C CA . ARG A 1 88 ? 6.150 7.443 -15.172 1.00 77.50 88 ARG A CA 1
ATOM 652 C C . ARG A 1 88 ? 6.757 7.989 -13.869 1.00 77.50 88 ARG A C 1
ATOM 654 O O . ARG A 1 88 ? 6.416 7.472 -12.798 1.00 77.50 88 ARG A O 1
ATOM 661 N N . PRO A 1 89 ? 7.608 9.031 -13.914 1.00 75.62 89 PRO A N 1
ATOM 662 C CA . PRO A 1 89 ? 8.222 9.607 -12.717 1.00 75.62 89 PRO A CA 1
ATOM 663 C C . PRO A 1 89 ? 7.210 9.991 -11.631 1.00 75.62 89 PRO A C 1
ATOM 665 O O . PRO A 1 89 ? 7.483 9.823 -10.443 1.00 75.62 89 PRO A O 1
ATOM 668 N N . GLU A 1 90 ? 6.022 10.453 -12.024 1.00 79.50 90 GLU A N 1
ATOM 669 C CA . GLU A 1 90 ? 4.948 10.832 -11.106 1.00 79.50 90 GLU A CA 1
ATOM 670 C C . GLU A 1 90 ? 4.399 9.623 -10.341 1.00 79.50 90 GLU A C 1
ATOM 672 O O . GLU A 1 90 ? 4.156 9.717 -9.141 1.00 79.50 90 GLU A O 1
ATOM 677 N N . GLN A 1 91 ? 4.257 8.474 -11.011 1.00 75.81 91 GLN A N 1
ATOM 678 C CA . GLN A 1 91 ? 3.823 7.223 -10.384 1.00 75.81 91 GLN A CA 1
ATOM 679 C C . GLN A 1 91 ? 4.888 6.715 -9.405 1.00 75.81 91 GLN A C 1
ATOM 681 O O . GLN A 1 91 ? 4.554 6.310 -8.293 1.00 75.81 91 GLN A O 1
ATOM 686 N N . GLY A 1 92 ? 6.169 6.806 -9.786 1.00 78.44 92 GLY A N 1
ATOM 687 C CA . GLY A 1 92 ? 7.310 6.499 -8.918 1.00 78.44 92 GLY A CA 1
ATOM 688 C C . GLY A 1 92 ? 7.317 7.331 -7.635 1.00 78.44 92 GLY A C 1
ATOM 689 O O . GLY A 1 92 ? 7.389 6.785 -6.535 1.00 78.44 92 GLY A O 1
ATOM 690 N N . ALA A 1 93 ? 7.178 8.651 -7.773 1.00 82.25 93 ALA A N 1
ATOM 691 C CA . ALA A 1 93 ? 7.090 9.567 -6.641 1.00 82.25 93 ALA A CA 1
ATOM 692 C C . ALA A 1 93 ? 5.856 9.293 -5.766 1.00 82.25 93 ALA A C 1
ATOM 694 O O . ALA A 1 93 ? 5.950 9.331 -4.539 1.00 82.25 93 ALA A O 1
ATOM 695 N N . GLU A 1 94 ? 4.711 8.979 -6.379 1.00 85.12 94 GLU A N 1
ATOM 696 C CA . GLU A 1 94 ? 3.492 8.617 -5.657 1.00 85.12 94 GLU A CA 1
ATOM 697 C C . GLU A 1 94 ? 3.707 7.360 -4.807 1.00 85.12 94 GLU A C 1
ATOM 699 O O . GLU A 1 94 ? 3.451 7.397 -3.606 1.00 85.12 94 GLU A O 1
ATOM 704 N N . LEU A 1 95 ? 4.252 6.279 -5.374 1.00 81.31 95 LEU A N 1
ATOM 705 C CA . LEU A 1 95 ? 4.505 5.046 -4.626 1.00 81.31 95 LEU A CA 1
ATOM 706 C C . LEU A 1 95 ? 5.476 5.266 -3.458 1.00 81.31 95 LEU A C 1
ATOM 708 O O . LEU A 1 95 ? 5.236 4.747 -2.372 1.00 81.31 95 LEU A O 1
ATOM 712 N N . VAL A 1 96 ? 6.533 6.066 -3.643 1.00 84.44 96 VAL A N 1
ATOM 713 C CA . VAL A 1 96 ? 7.473 6.421 -2.562 1.00 84.44 96 VAL A CA 1
ATOM 714 C C . VAL A 1 96 ? 6.773 7.191 -1.443 1.00 84.44 96 VAL A C 1
ATOM 716 O O . VAL A 1 96 ? 6.974 6.891 -0.265 1.00 84.44 96 VAL A O 1
ATOM 719 N N . ASN A 1 97 ? 5.929 8.164 -1.789 1.00 87.88 97 ASN A N 1
ATOM 720 C CA . ASN A 1 97 ? 5.174 8.932 -0.802 1.00 87.88 97 ASN A CA 1
ATOM 721 C C . ASN A 1 97 ? 4.204 8.038 -0.020 1.00 87.88 97 ASN A C 1
ATOM 723 O O . ASN A 1 97 ? 4.190 8.088 1.209 1.00 87.88 97 ASN A O 1
ATOM 727 N N . LEU A 1 98 ? 3.457 7.172 -0.713 1.00 87.00 98 LEU A N 1
ATOM 728 C CA . LEU A 1 98 ? 2.539 6.227 -0.074 1.00 87.00 98 LEU A CA 1
ATOM 729 C C . LEU A 1 98 ? 3.300 5.206 0.787 1.00 87.00 98 LEU A C 1
ATOM 731 O O . LEU A 1 98 ? 2.850 4.881 1.879 1.00 87.00 98 LEU A O 1
ATOM 735 N N . ALA A 1 99 ? 4.475 4.737 0.359 1.00 85.38 99 ALA A N 1
ATOM 736 C CA . ALA A 1 99 ? 5.313 3.838 1.152 1.00 85.38 99 ALA A CA 1
ATOM 737 C C . ALA A 1 99 ? 5.778 4.485 2.468 1.00 85.38 99 ALA A C 1
ATOM 739 O O . ALA A 1 99 ? 5.779 3.832 3.514 1.00 85.38 99 ALA A O 1
ATOM 740 N N . ASN A 1 100 ? 6.137 5.772 2.433 1.00 86.06 100 ASN A N 1
ATOM 741 C CA . ASN A 1 100 ? 6.487 6.533 3.632 1.00 86.06 100 ASN A CA 1
ATOM 742 C C . ASN A 1 100 ? 5.281 6.714 4.569 1.00 86.06 100 ASN A C 1
ATOM 744 O O . ASN A 1 100 ? 5.434 6.552 5.779 1.00 86.06 100 ASN A O 1
ATOM 748 N N . GLU A 1 101 ? 4.094 7.000 4.023 1.00 87.19 101 GLU A N 1
ATOM 749 C CA . GLU A 1 101 ? 2.847 7.108 4.796 1.00 87.19 101 GLU A CA 1
ATOM 750 C C . GLU A 1 101 ? 2.490 5.768 5.456 1.00 87.19 101 GLU A C 1
ATOM 752 O O . GLU A 1 101 ? 2.319 5.702 6.671 1.00 87.19 101 GLU A O 1
ATOM 757 N N . ILE A 1 102 ? 2.506 4.671 4.690 1.00 86.62 102 ILE A N 1
ATOM 758 C CA . ILE A 1 102 ? 2.233 3.320 5.196 1.00 86.62 102 ILE A CA 1
ATOM 759 C C . ILE A 1 102 ? 3.179 2.962 6.342 1.00 86.62 102 ILE A C 1
ATOM 761 O O . ILE A 1 102 ? 2.719 2.436 7.355 1.00 86.62 102 ILE A O 1
ATOM 765 N N . LYS A 1 103 ? 4.480 3.255 6.205 1.00 85.56 103 LYS A N 1
ATOM 766 C CA . LYS A 1 103 ? 5.483 2.984 7.243 1.00 85.56 103 LYS A CA 1
ATOM 767 C C . LYS A 1 103 ? 5.185 3.744 8.535 1.00 85.56 103 LYS A C 1
ATOM 769 O O . LYS A 1 103 ? 5.281 3.154 9.604 1.00 85.56 103 LYS A O 1
ATOM 774 N N . ALA A 1 104 ? 4.816 5.021 8.443 1.00 81.12 104 ALA A N 1
ATOM 775 C CA . ALA A 1 104 ? 4.458 5.819 9.615 1.00 81.12 104 ALA A CA 1
ATOM 776 C C . ALA A 1 104 ? 3.198 5.281 10.320 1.00 81.12 104 ALA A C 1
ATOM 778 O O . ALA A 1 104 ? 3.112 5.308 11.545 1.00 81.12 104 ALA A O 1
ATOM 779 N N . SER A 1 105 ? 2.245 4.747 9.555 1.00 79.62 105 SER A N 1
ATOM 780 C CA . SER A 1 105 ? 0.985 4.211 10.077 1.00 79.62 105 SER A CA 1
ATOM 781 C C . SER A 1 105 ? 1.078 2.759 10.584 1.00 79.62 105 SER A C 1
ATOM 783 O O . SER A 1 105 ? 0.202 2.317 11.328 1.00 79.62 105 SER A O 1
ATOM 785 N N . MET A 1 106 ? 2.123 1.999 10.233 1.00 77.25 106 MET A N 1
ATOM 786 C CA . MET A 1 106 ? 2.318 0.618 10.715 1.00 77.25 106 MET A CA 1
ATOM 787 C C . MET A 1 106 ? 2.557 0.526 12.221 1.00 77.25 106 MET A C 1
ATOM 789 O O . MET A 1 106 ? 2.010 -0.368 12.866 1.00 77.25 106 MET A O 1
ATOM 793 N N . ASP A 1 107 ? 3.303 1.473 12.792 1.00 75.88 107 ASP A N 1
ATOM 794 C CA . ASP A 1 107 ? 3.553 1.527 14.239 1.00 75.88 107 ASP A CA 1
ATOM 795 C C . ASP A 1 107 ? 2.239 1.620 15.032 1.00 75.88 107 ASP A C 1
ATOM 797 O O . ASP A 1 107 ? 2.105 1.066 16.127 1.00 75.88 107 ASP A O 1
ATOM 801 N N . MET A 1 108 ? 1.241 2.294 14.454 1.00 72.38 108 MET A N 1
ATOM 802 C CA . MET A 1 108 ? -0.098 2.384 15.014 1.00 72.38 108 MET A CA 1
ATOM 803 C C . MET A 1 108 ? -0.839 1.047 14.887 1.00 72.38 108 MET A C 1
ATOM 805 O O . MET A 1 108 ? -1.342 0.562 15.899 1.00 72.38 108 MET A O 1
ATOM 809 N N . LEU A 1 109 ? -0.868 0.413 13.705 1.00 75.00 109 LEU A N 1
ATOM 810 C CA . LEU A 1 109 ? -1.569 -0.869 13.534 1.00 75.00 109 LEU A CA 1
ATOM 811 C C . LEU A 1 109 ? -1.061 -1.935 14.508 1.00 75.00 109 LEU A C 1
ATOM 813 O O . LEU A 1 109 ? -1.875 -2.536 15.203 1.00 75.00 109 LEU A O 1
ATOM 817 N N . VAL A 1 110 ? 0.261 -2.105 14.632 1.00 76.12 110 VAL A N 1
ATOM 818 C CA . VAL A 1 110 ? 0.874 -3.098 15.535 1.00 76.12 110 VAL A CA 1
ATOM 819 C C . VAL A 1 110 ? 0.381 -2.925 16.972 1.00 76.12 110 VAL A C 1
ATOM 821 O O . VAL A 1 110 ? 0.040 -3.903 17.632 1.00 76.12 110 VAL A O 1
ATOM 824 N N . LYS A 1 111 ? 0.266 -1.681 17.447 1.00 75.69 111 LYS A N 1
ATOM 825 C CA . LYS A 1 111 ? -0.216 -1.377 18.799 1.00 75.69 111 LYS A CA 1
ATOM 826 C C . LYS A 1 111 ? -1.663 -1.830 19.047 1.00 75.69 111 LYS A C 1
ATOM 828 O O . LYS A 1 111 ? -1.999 -2.134 20.189 1.00 75.69 111 LYS A O 1
ATOM 833 N N . TYR A 1 112 ? -2.518 -1.826 18.025 1.00 71.81 112 TYR A N 1
ATOM 834 C CA . TYR A 1 112 ? -3.954 -2.101 18.165 1.00 71.81 112 TYR A CA 1
ATOM 835 C C . TYR A 1 112 ? -4.382 -3.484 17.661 1.00 71.81 112 TYR A C 1
ATOM 837 O O . TYR A 1 112 ? -5.465 -3.939 18.022 1.00 71.81 112 TYR A O 1
ATOM 845 N N . THR A 1 113 ? -3.554 -4.167 16.868 1.00 69.19 113 THR A N 1
ATOM 846 C CA . THR A 1 113 ? -3.807 -5.546 16.420 1.00 69.19 113 THR A CA 1
ATOM 847 C C . THR A 1 113 ? -3.071 -6.604 17.246 1.00 69.19 113 THR A C 1
ATOM 849 O O . THR A 1 113 ? -3.456 -7.767 17.181 1.00 69.19 113 THR A O 1
ATOM 852 N N . ASP A 1 114 ? -2.056 -6.229 18.034 1.00 65.25 114 ASP A N 1
ATOM 853 C CA . ASP A 1 114 ? -1.340 -7.122 18.962 1.00 65.25 114 ASP A CA 1
ATOM 854 C C . ASP A 1 114 ? -1.481 -6.627 20.421 1.00 65.25 114 ASP A C 1
ATOM 856 O O . ASP A 1 114 ? -0.589 -5.956 20.957 1.00 65.25 114 ASP A O 1
ATOM 860 N N . PRO A 1 115 ? -2.637 -6.868 21.074 1.00 49.97 115 PRO A N 1
ATOM 861 C CA . PRO A 1 115 ? -2.815 -6.527 22.477 1.00 49.97 115 PRO A CA 1
ATOM 862 C C . PRO A 1 115 ? -2.033 -7.522 23.344 1.00 49.97 115 PRO A C 1
ATOM 864 O O . PRO A 1 115 ? -2.435 -8.675 23.495 1.00 49.97 115 PRO A O 1
ATOM 867 N N . LYS A 1 116 ? -0.914 -7.067 23.916 1.00 48.59 116 LYS A N 1
ATOM 868 C CA . LYS A 1 116 ? -0.234 -7.771 25.016 1.00 48.59 116 LYS A CA 1
ATOM 869 C C . LYS A 1 116 ? -1.143 -7.972 26.225 1.00 48.59 116 LYS A C 1
ATOM 871 O O . LYS A 1 116 ? -1.908 -7.034 26.547 1.00 48.59 116 LYS A O 1
#

Sequence (116 aa):
MNRIAPALAALAFSSLALADPVVDAFDAALASAKTTITLQRACEVSIQSSDVKPCMEASTAHEDYERKTRHMLSIIGPPPDGLYQHVRPEQGAELVNLANEIKASMDMLVKYTDPK

pLDDT: mean 75.66, std 15.88, range [42.62, 93.38]

Organism: NCBI:txid1148509

Radius of gyration: 21.54 Å; chains: 1; bounding box: 46×39×77 Å

Foldseek 3Di:
DDDDDDPPDDPPPPPPPDPPVLAVLLVQLLVLLVVLLVLLVVCVVCVVVLDCVSLVVSVVSVVSNVVSVVVSDVSCDDDPPPSPVPDDVVSVVSSVVSVVVSVVSVVVSCPRVDDD